Protein AF-A0AA89TY87-F1 (afdb_monomer)

Radius of gyration: 12.97 Å; Cα contacts (8 Å, |Δi|>4): 23; chains: 1; bounding box: 41×16×30 Å

Foldseek 3Di:
DVVVVVVVVVVLQVVLVVQCVPPVVPPDGSVVSVVSVCVVVVVVVPDD

Structure (mmCIF, N/CA/C/O backbone):
data_AF-A0AA89TY87-F1
#
_entry.id   AF-A0AA89TY87-F1
#
loop_
_atom_site.group_PDB
_atom_site.id
_atom_site.type_symbol
_atom_site.label_atom_id
_atom_site.label_alt_id
_atom_site.label_comp_id
_atom_site.label_asym_id
_atom_site.label_entity_id
_atom_site.label_seq_id
_atom_site.pdbx_PDB_ins_code
_atom_site.Cartn_x
_atom_site.Cartn_y
_atom_site.Cartn_z
_atom_site.occupancy
_atom_site.B_iso_or_equiv
_atom_site.auth_seq_id
_atom_site.auth_comp_id
_atom_site.auth_asym_id
_atom_site.auth_atom_id
_atom_site.pdbx_PDB_model_num
ATOM 1 N N . MET A 1 1 ? 10.748 -5.953 -21.042 1.00 67.62 1 MET A N 1
ATOM 2 C CA . MET A 1 1 ? 10.263 -4.820 -20.221 1.00 67.62 1 MET A CA 1
ATOM 3 C C . MET A 1 1 ? 10.319 -5.152 -18.722 1.00 67.62 1 MET A C 1
ATOM 5 O O . MET A 1 1 ? 9.303 -5.095 -18.049 1.00 67.62 1 MET A O 1
ATOM 9 N N . ARG A 1 2 ? 11.487 -5.527 -18.176 1.00 87.62 2 ARG A N 1
ATOM 10 C CA . ARG A 1 2 ? 11.615 -5.890 -16.748 1.00 87.62 2 ARG A CA 1
ATOM 11 C C . ARG A 1 2 ? 11.822 -4.661 -15.856 1.00 87.62 2 ARG A C 1
ATOM 13 O O . ARG A 1 2 ? 11.146 -4.515 -14.849 1.00 87.62 2 ARG A O 1
ATOM 20 N N . LEU A 1 3 ? 12.658 -3.731 -16.320 1.00 92.44 3 LEU A N 1
ATOM 21 C CA . LEU A 1 3 ? 12.964 -2.477 -15.628 1.00 92.44 3 LEU A CA 1
ATOM 22 C C . LEU A 1 3 ? 11.719 -1.614 -15.376 1.00 92.44 3 LEU A C 1
ATOM 24 O O . LEU A 1 3 ? 11.525 -1.114 -14.278 1.00 92.44 3 LEU A O 1
ATOM 28 N N . ALA A 1 4 ? 10.846 -1.475 -16.377 1.00 94.75 4 ALA A N 1
ATOM 29 C CA . ALA A 1 4 ? 9.604 -0.718 -16.224 1.00 94.75 4 ALA A CA 1
ATOM 30 C C . ALA A 1 4 ? 8.679 -1.324 -15.151 1.00 94.75 4 ALA A C 1
ATOM 32 O O . ALA A 1 4 ? 8.042 -0.585 -14.407 1.00 94.75 4 ALA A O 1
ATOM 33 N N . GLY A 1 5 ? 8.639 -2.657 -15.042 1.00 95.75 5 GLY A N 1
ATOM 34 C CA . GLY A 1 5 ? 7.863 -3.349 -14.012 1.00 95.75 5 GLY A CA 1
ATOM 35 C C . GLY A 1 5 ? 8.434 -3.146 -12.609 1.00 95.75 5 GLY A C 1
ATOM 36 O O . GLY A 1 5 ? 7.683 -2.882 -11.677 1.00 95.75 5 GLY A O 1
ATOM 37 N N . GLU A 1 6 ? 9.758 -3.204 -12.463 1.00 97.44 6 GLU A N 1
ATOM 38 C CA . GLU A 1 6 ? 10.435 -2.960 -11.183 1.00 97.44 6 GLU A CA 1
ATOM 39 C C . GLU A 1 6 ? 10.273 -1.500 -10.723 1.00 97.44 6 GLU A C 1
ATOM 41 O O . GLU A 1 6 ? 9.978 -1.254 -9.554 1.00 97.44 6 GLU A O 1
ATOM 46 N N . LEU A 1 7 ? 10.363 -0.535 -11.648 1.00 97.94 7 LEU A N 1
ATOM 47 C CA . LEU A 1 7 ? 10.100 0.881 -11.364 1.00 97.94 7 LEU A CA 1
ATOM 48 C C . LEU A 1 7 ? 8.656 1.119 -10.917 1.00 97.94 7 LEU A C 1
ATOM 50 O O . LEU A 1 7 ? 8.424 1.814 -9.929 1.00 97.94 7 LEU A O 1
ATOM 54 N N . LEU A 1 8 ? 7.686 0.522 -11.614 1.00 96.81 8 LEU A N 1
ATOM 55 C CA . LEU A 1 8 ? 6.278 0.644 -11.245 1.00 96.81 8 LEU A CA 1
ATOM 56 C C . LEU A 1 8 ? 6.001 0.023 -9.871 1.00 96.81 8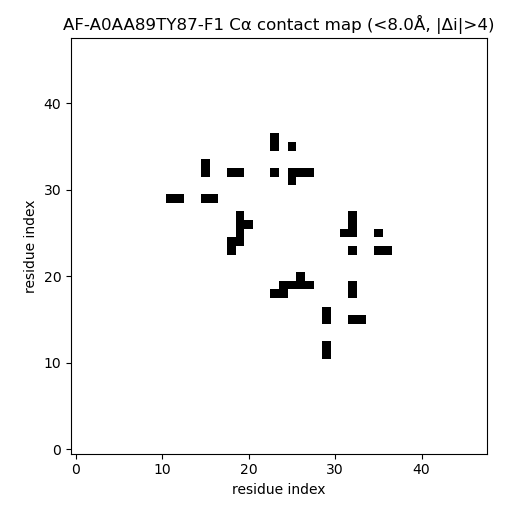 LEU A C 1
ATOM 58 O O . LEU A 1 8 ? 5.293 0.618 -9.064 1.00 96.81 8 LEU A O 1
ATOM 62 N N . ALA A 1 9 ? 6.581 -1.144 -9.582 1.00 96.19 9 ALA A N 1
ATOM 63 C CA . ALA A 1 9 ? 6.440 -1.786 -8.280 1.00 96.19 9 ALA A CA 1
ATOM 64 C C . ALA A 1 9 ? 7.000 -0.911 -7.144 1.00 96.19 9 ALA A C 1
ATOM 66 O O . ALA A 1 9 ? 6.366 -0.795 -6.095 1.00 96.19 9 ALA A O 1
ATOM 67 N N . GLY A 1 10 ? 8.146 -0.256 -7.367 1.00 97.38 10 GLY A N 1
ATOM 68 C CA . GLY A 1 10 ? 8.707 0.720 -6.430 1.00 97.38 10 GLY A CA 1
ATOM 69 C C . GLY A 1 10 ? 7.772 1.909 -6.204 1.00 97.38 10 GLY A C 1
ATOM 70 O O . GLY A 1 10 ? 7.399 2.192 -5.069 1.00 97.38 10 GLY A O 1
ATOM 71 N N . ALA A 1 11 ? 7.303 2.534 -7.285 1.00 98.06 11 ALA A N 1
ATOM 72 C CA . ALA A 1 11 ? 6.398 3.679 -7.207 1.00 98.06 11 ALA A CA 1
ATOM 73 C C . ALA A 1 11 ? 5.079 3.352 -6.480 1.00 98.06 11 ALA A C 1
ATOM 75 O O . ALA A 1 11 ? 4.599 4.155 -5.682 1.00 98.06 11 ALA A O 1
ATOM 76 N N . LEU A 1 12 ? 4.502 2.167 -6.710 1.00 97.75 12 LEU A N 1
ATOM 77 C CA . LEU A 1 12 ? 3.291 1.722 -6.010 1.00 97.75 12 LEU A CA 1
ATOM 78 C C . LEU A 1 12 ? 3.534 1.508 -4.51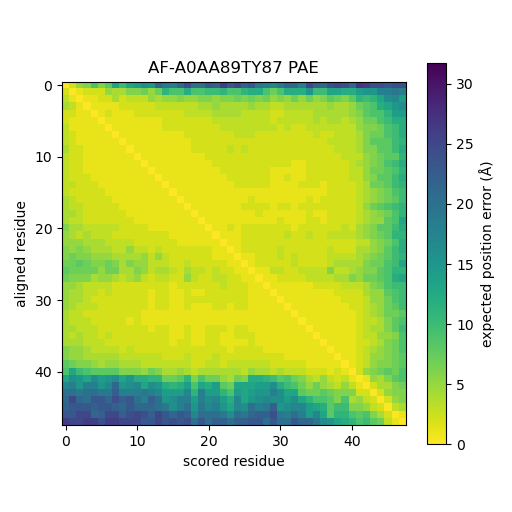3 1.00 97.75 12 LEU A C 1
ATOM 80 O O . LEU A 1 12 ? 2.662 1.818 -3.702 1.00 97.75 12 LEU A O 1
ATOM 84 N N . LYS A 1 13 ? 4.715 1.011 -4.134 1.00 97.81 13 LYS A N 1
ATOM 85 C CA . LYS A 1 13 ? 5.094 0.857 -2.726 1.00 97.81 13 LYS A CA 1
ATOM 86 C C . LYS A 1 13 ? 5.234 2.213 -2.033 1.00 97.81 13 LYS A C 1
ATOM 88 O O . LYS A 1 13 ? 4.694 2.386 -0.942 1.00 97.81 13 LYS A O 1
ATOM 93 N N . ASP A 1 14 ? 5.907 3.166 -2.672 1.00 97.88 14 ASP A N 1
ATOM 94 C CA . ASP A 1 14 ? 6.066 4.521 -2.135 1.00 97.88 14 ASP A CA 1
ATOM 95 C C . ASP A 1 14 ? 4.712 5.225 -2.011 1.00 97.88 14 ASP A C 1
ATOM 97 O O . ASP A 1 14 ? 4.420 5.873 -1.005 1.00 97.88 14 ASP A O 1
ATOM 101 N N . PHE A 1 15 ? 3.841 5.038 -3.003 1.00 96.94 15 PHE A N 1
ATOM 102 C CA . PHE A 1 15 ? 2.496 5.592 -2.970 1.00 96.94 15 PHE A CA 1
ATOM 103 C C . PHE A 1 15 ? 1.651 5.011 -1.829 1.00 96.94 15 PHE A C 1
ATOM 105 O O . PHE A 1 15 ? 1.018 5.773 -1.097 1.00 96.94 15 PHE A O 1
ATOM 112 N N . ALA A 1 16 ? 1.687 3.692 -1.617 1.00 97.31 16 ALA A N 1
ATOM 113 C CA . ALA A 1 16 ? 1.005 3.068 -0.487 1.00 97.31 16 ALA A CA 1
ATOM 114 C C . ALA A 1 16 ? 1.519 3.603 0.859 1.00 97.31 16 ALA A C 1
ATOM 116 O O . ALA A 1 16 ? 0.721 3.913 1.738 1.00 97.31 16 ALA A O 1
ATOM 117 N N . ALA A 1 17 ? 2.832 3.803 1.010 1.00 97.44 17 ALA A N 1
ATOM 118 C CA . ALA A 1 17 ? 3.388 4.382 2.232 1.00 97.44 17 ALA A CA 1
ATOM 119 C C . ALA A 1 17 ? 2.859 5.804 2.500 1.00 97.44 17 ALA A C 1
ATOM 121 O O . ALA A 1 17 ? 2.539 6.143 3.637 1.00 97.44 17 ALA A O 1
ATOM 122 N N . ILE A 1 18 ? 2.725 6.630 1.457 1.00 97.44 18 ILE A N 1
ATOM 123 C CA . ILE A 1 18 ? 2.166 7.987 1.567 1.00 97.44 18 ILE A CA 1
ATOM 124 C C . ILE A 1 18 ? 0.682 7.948 1.944 1.00 97.44 18 ILE A C 1
ATOM 126 O O . ILE A 1 18 ? 0.262 8.728 2.801 1.00 97.44 18 ILE A O 1
ATOM 130 N N . LEU A 1 19 ? -0.104 7.068 1.314 1.00 95.50 19 LEU A N 1
ATOM 131 C CA . LEU A 1 19 ? -1.525 6.901 1.629 1.00 95.50 19 LEU A CA 1
ATOM 132 C C . LEU A 1 19 ? -1.724 6.481 3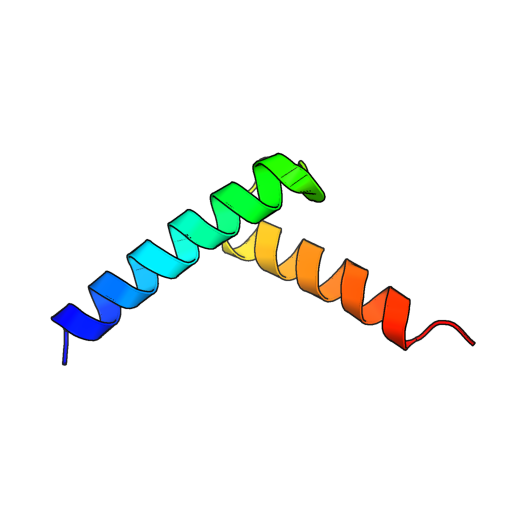.082 1.00 95.50 19 LEU A C 1
ATOM 134 O O . LEU A 1 19 ? -2.555 7.054 3.789 1.00 95.50 19 LEU A O 1
ATOM 138 N N . ASP A 1 20 ? -0.928 5.515 3.529 1.00 96.19 20 ASP A N 1
ATOM 139 C CA . ASP A 1 20 ? -1.016 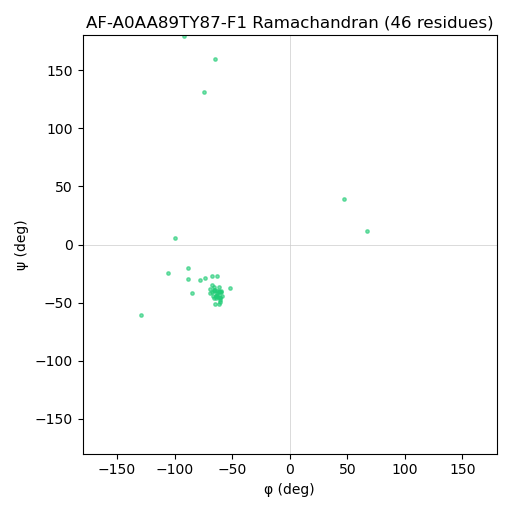4.994 4.880 1.00 96.19 20 ASP A CA 1
ATOM 140 C C . ASP A 1 20 ? -0.655 6.061 5.914 1.00 96.19 20 ASP A C 1
ATOM 142 O O . ASP A 1 20 ? -1.443 6.359 6.802 1.00 96.19 20 ASP A O 1
ATOM 146 N N . GLN A 1 21 ? 0.488 6.725 5.751 1.00 96.19 21 GLN A N 1
ATOM 147 C CA . GLN A 1 21 ? 0.975 7.689 6.740 1.00 96.19 21 GLN A CA 1
ATOM 148 C C . GLN A 1 21 ? 0.117 8.947 6.863 1.00 96.19 21 GLN A C 1
ATOM 150 O O . GLN A 1 21 ? 0.171 9.615 7.890 1.00 96.19 21 GLN A O 1
ATOM 155 N N . ARG A 1 22 ? -0.587 9.342 5.799 1.00 95.31 22 ARG A N 1
ATOM 156 C CA . ARG A 1 22 ? -1.276 10.643 5.757 1.00 95.31 22 ARG A CA 1
ATOM 157 C C . ARG A 1 22 ? -2.780 10.530 5.898 1.00 95.31 22 ARG A C 1
ATOM 159 O O . ARG A 1 22 ? -3.407 11.502 6.309 1.00 95.31 22 ARG A O 1
ATOM 166 N N . PHE A 1 23 ? -3.353 9.384 5.544 1.00 92.00 23 PHE A N 1
ATOM 167 C CA . PHE A 1 23 ? -4.799 9.230 5.460 1.00 92.00 23 PHE A CA 1
ATOM 168 C C . PHE A 1 23 ? -5.262 8.002 6.235 1.00 92.00 23 PHE A C 1
ATOM 170 O O . PHE A 1 23 ? -6.012 8.143 7.199 1.00 92.00 23 PHE A O 1
ATOM 177 N N . LEU A 1 24 ? -4.795 6.812 5.852 1.00 91.50 24 LEU A N 1
ATOM 178 C CA . LEU A 1 24 ? -5.443 5.563 6.263 1.00 91.50 24 LEU A CA 1
ATOM 179 C C . LEU A 1 24 ? -4.938 5.005 7.601 1.00 91.50 24 LEU A C 1
ATOM 181 O O . LEU A 1 24 ? -5.712 4.373 8.312 1.00 91.50 24 LEU A O 1
ATOM 185 N N . HIS A 1 25 ? -3.677 5.259 7.955 1.00 93.94 25 HIS A N 1
ATOM 186 C CA . HIS A 1 25 ? -3.022 4.843 9.202 1.00 93.94 25 HIS A CA 1
ATOM 187 C C . HIS A 1 25 ? -3.241 3.358 9.564 1.00 93.94 25 HIS A C 1
ATOM 189 O O . HIS A 1 25 ? -3.440 3.010 10.727 1.00 93.94 25 HIS A O 1
ATOM 195 N N . THR A 1 26 ? -3.212 2.475 8.566 1.00 91.25 26 THR A N 1
ATOM 196 C CA . THR A 1 26 ? -3.403 1.023 8.707 1.00 91.25 26 THR A CA 1
ATOM 197 C C . THR A 1 26 ? -2.161 0.310 9.237 1.00 91.25 26 THR A C 1
ATOM 199 O O . THR A 1 26 ? -2.297 -0.720 9.894 1.00 91.25 26 THR A O 1
ATOM 202 N N . GLY A 1 27 ? -0.953 0.817 8.947 1.00 92.06 27 GLY A N 1
ATOM 203 C CA . GLY A 1 27 ? 0.310 0.149 9.280 1.00 92.06 27 GLY A CA 1
ATOM 204 C C . GLY A 1 27 ? 0.559 -1.154 8.506 1.00 92.06 27 GLY A C 1
ATOM 205 O O . GLY A 1 27 ? 1.446 -1.923 8.880 1.00 92.06 27 GLY A O 1
ATOM 206 N N . GLY A 1 28 ? -0.236 -1.422 7.465 1.00 91.94 28 GLY A N 1
ATOM 207 C CA . GLY A 1 28 ? -0.230 -2.669 6.705 1.00 91.94 28 GLY A CA 1
ATOM 208 C C . GLY A 1 28 ? 0.699 -2.671 5.489 1.00 91.94 28 GLY A C 1
ATOM 209 O O . GLY A 1 28 ? 1.377 -1.702 5.146 1.00 91.94 28 GLY A O 1
ATOM 210 N N . THR A 1 29 ? 0.721 -3.802 4.796 1.00 96.38 29 THR A N 1
ATOM 211 C CA . THR A 1 29 ? 1.372 -3.967 3.494 1.00 96.38 29 THR A CA 1
ATOM 212 C C . THR A 1 29 ? 0.694 -3.112 2.413 1.00 96.38 29 THR A C 1
ATOM 214 O O . THR A 1 29 ? -0.482 -2.771 2.543 1.00 96.38 29 THR A O 1
ATOM 217 N N . PRO A 1 30 ? 1.369 -2.810 1.283 1.00 95.62 30 PRO A N 1
ATOM 218 C CA . PRO A 1 30 ? 0.763 -2.038 0.196 1.00 95.62 30 PRO A CA 1
ATOM 219 C C . PRO A 1 30 ? -0.588 -2.580 -0.289 1.00 95.62 30 PRO A C 1
ATOM 221 O O . PRO A 1 30 ? -1.492 -1.806 -0.585 1.00 95.62 30 PRO A O 1
ATOM 224 N N . THR A 1 31 ? -0.748 -3.905 -0.331 1.00 95.94 31 THR A N 1
ATOM 225 C CA . THR A 1 31 ? -2.012 -4.553 -0.707 1.00 95.94 31 THR A CA 1
ATOM 226 C C . THR A 1 31 ? -3.135 -4.224 0.276 1.00 95.94 31 THR A C 1
ATOM 228 O O . THR A 1 31 ? -4.243 -3.910 -0.151 1.00 95.94 31 THR A O 1
ATOM 231 N N . GLU A 1 32 ? -2.854 -4.262 1.579 1.00 96.06 32 GLU A N 1
ATOM 232 C CA . GLU A 1 32 ? -3.828 -3.940 2.629 1.00 96.06 32 GLU A CA 1
ATOM 233 C C . GLU A 1 32 ? -4.195 -2.452 2.607 1.00 96.06 32 GLU A C 1
ATOM 235 O O . GLU A 1 32 ? -5.374 -2.112 2.686 1.00 96.06 32 GLU A O 1
ATOM 240 N N . VAL A 1 33 ? -3.211 -1.572 2.393 1.00 96.88 33 VAL A N 1
ATOM 241 C CA . VAL A 1 33 ? -3.434 -0.126 2.239 1.00 96.88 33 VAL A CA 1
ATOM 242 C C . VAL A 1 33 ? -4.332 0.165 1.033 1.00 96.88 33 VAL A C 1
ATOM 244 O O . VAL A 1 33 ? -5.286 0.933 1.145 1.00 96.88 33 VAL A O 1
ATOM 247 N N . PHE A 1 34 ? -4.074 -0.456 -0.124 1.00 95.69 34 PHE A N 1
ATOM 248 C CA . PHE A 1 34 ? -4.909 -0.255 -1.312 1.00 95.69 34 PHE A CA 1
ATOM 249 C C . PHE A 1 34 ? -6.317 -0.836 -1.158 1.00 95.69 34 PHE A C 1
ATOM 251 O O . PHE A 1 34 ? -7.267 -0.236 -1.660 1.00 95.69 34 PHE A O 1
ATOM 258 N N . ALA A 1 35 ? -6.474 -1.959 -0.454 1.00 94.94 35 ALA A N 1
ATOM 259 C CA .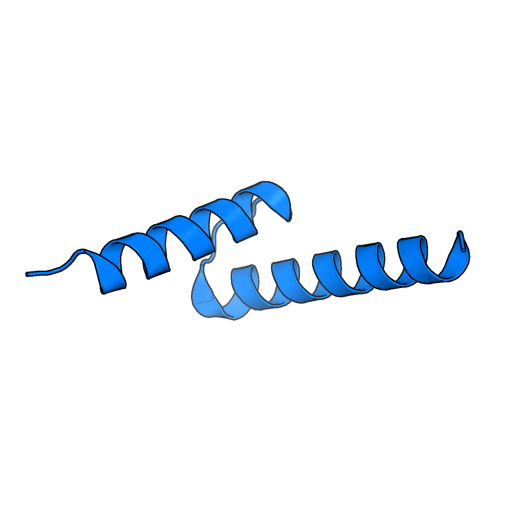 ALA A 1 35 ? -7.791 -2.498 -0.129 1.00 94.94 35 ALA A CA 1
ATOM 260 C C . ALA A 1 35 ? -8.575 -1.537 0.780 1.00 94.94 35 ALA A C 1
ATOM 262 O O . ALA A 1 35 ? -9.716 -1.203 0.472 1.00 94.94 35 ALA A O 1
ATOM 263 N N . ALA A 1 36 ? -7.940 -1.011 1.832 1.00 94.00 36 ALA A N 1
ATOM 264 C CA . ALA A 1 36 ? -8.549 -0.019 2.717 1.00 94.00 36 ALA A CA 1
ATOM 265 C C . ALA A 1 36 ? -8.934 1.269 1.967 1.00 94.00 36 ALA A C 1
ATOM 267 O O . ALA A 1 36 ? -10.026 1.800 2.170 1.00 94.00 36 ALA A O 1
ATOM 268 N N . TYR A 1 37 ? -8.074 1.735 1.056 1.00 92.12 37 TYR A N 1
ATOM 269 C CA . TYR A 1 37 ? -8.359 2.876 0.184 1.00 92.12 37 TYR A CA 1
ATOM 270 C C . TYR A 1 37 ? -9.587 2.635 -0.709 1.00 92.12 37 TYR A C 1
ATOM 272 O O . TYR A 1 37 ? -10.472 3.486 -0.810 1.00 92.12 37 TYR A O 1
ATOM 280 N N . ALA A 1 38 ? -9.654 1.467 -1.355 1.00 92.56 38 ALA A N 1
ATOM 281 C CA . ALA A 1 38 ? -10.762 1.102 -2.229 1.00 92.56 38 ALA A CA 1
ATOM 282 C C . ALA A 1 38 ? -12.081 0.954 -1.460 1.00 92.56 38 ALA A C 1
ATOM 284 O O . ALA A 1 38 ? -13.115 1.398 -1.954 1.00 92.56 38 ALA A O 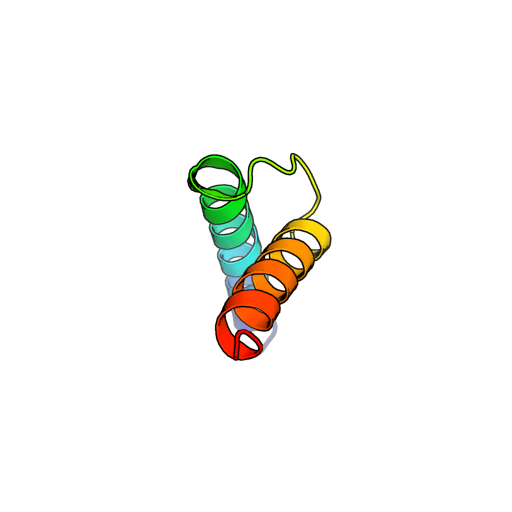1
ATOM 285 N N . ASP A 1 39 ? -12.047 0.387 -0.254 1.00 91.62 39 ASP A N 1
ATOM 286 C CA . ASP A 1 39 ? -13.218 0.263 0.615 1.00 91.62 39 ASP A CA 1
ATOM 287 C C . ASP A 1 39 ? -13.757 1.631 1.046 1.00 91.62 39 ASP A C 1
ATOM 289 O O . ASP A 1 39 ? -14.967 1.860 0.998 1.00 91.62 39 ASP A O 1
ATOM 293 N N . ASP A 1 40 ? -12.875 2.554 1.436 1.00 87.12 40 ASP A N 1
ATOM 294 C CA . ASP A 1 40 ? -13.254 3.915 1.825 1.00 87.12 40 ASP A CA 1
ATOM 295 C C . ASP A 1 40 ? -13.946 4.654 0.666 1.00 87.12 40 ASP A C 1
ATOM 297 O O . ASP A 1 40 ? -15.067 5.150 0.796 1.00 87.12 40 ASP A O 1
ATOM 301 N N . HIS A 1 41 ? -13.343 4.618 -0.525 1.00 84.88 41 HIS A N 1
ATOM 302 C CA . HIS A 1 41 ? -13.898 5.266 -1.718 1.00 84.88 41 HIS A CA 1
ATOM 303 C C . HIS A 1 41 ? -15.109 4.530 -2.312 1.00 84.88 41 HIS A C 1
ATOM 305 O O . HIS A 1 41 ? -15.992 5.156 -2.906 1.00 84.88 41 HIS A O 1
ATOM 311 N N . GLY A 1 42 ? -15.187 3.209 -2.147 1.00 78.19 42 GLY A N 1
ATOM 312 C CA . GLY A 1 42 ? -16.352 2.404 -2.505 1.00 78.19 42 GLY A CA 1
ATOM 313 C C . GLY A 1 42 ? -17.569 2.774 -1.659 1.00 78.19 42 GLY A C 1
ATOM 314 O O . GLY A 1 42 ? -18.670 2.907 -2.194 1.00 78.19 42 GLY A O 1
ATOM 315 N N . ARG A 1 43 ? -17.366 3.044 -0.363 1.00 65.75 43 ARG A N 1
ATOM 316 C CA . ARG A 1 43 ? -18.419 3.539 0.536 1.00 65.75 43 ARG A CA 1
ATOM 317 C C . ARG A 1 43 ? -18.841 4.970 0.215 1.00 65.75 43 ARG A C 1
ATOM 319 O O . ARG A 1 43 ? -20.037 5.239 0.233 1.00 65.75 43 ARG A O 1
ATOM 326 N N . SER A 1 44 ? -17.917 5.860 -0.163 1.00 63.00 44 SER A N 1
ATOM 327 C CA . SER A 1 44 ? -18.277 7.220 -0.609 1.00 63.00 44 SER A CA 1
ATOM 328 C C . SER A 1 44 ? -19.134 7.240 -1.882 1.00 63.00 44 SER A C 1
ATOM 330 O O . SER A 1 44 ? -19.900 8.175 -2.085 1.00 63.00 44 SER A O 1
ATOM 332 N N . ARG A 1 45 ? -19.022 6.224 -2.749 1.00 63.53 45 ARG A N 1
ATOM 333 C CA . ARG A 1 45 ? -19.810 6.114 -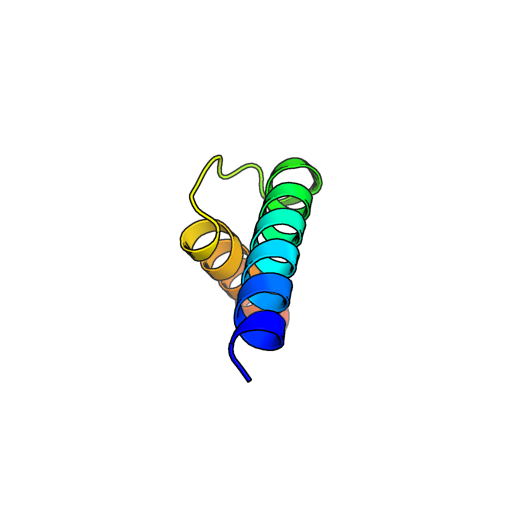3.993 1.00 63.53 45 ARG A CA 1
ATOM 334 C C . ARG A 1 45 ? -21.154 5.407 -3.823 1.00 63.53 45 ARG A C 1
ATOM 336 O O . ARG A 1 45 ? -22.014 5.556 -4.683 1.00 63.53 45 ARG A O 1
ATOM 343 N N . ALA A 1 46 ? -21.312 4.625 -2.759 1.00 61.06 46 ALA A N 1
ATOM 344 C CA . ALA A 1 46 ? -22.522 3.858 -2.464 1.00 61.06 46 ALA A CA 1
ATOM 345 C C . ALA A 1 46 ? -23.438 4.538 -1.427 1.00 61.06 46 ALA A C 1
ATOM 347 O O . ALA A 1 46 ? -24.425 3.939 -1.000 1.00 61.06 46 ALA A O 1
ATOM 348 N N . GLN A 1 47 ? -23.116 5.760 -0.999 1.00 49.44 47 GLN A N 1
ATOM 349 C CA . GLN A 1 47 ? -23.962 6.525 -0.088 1.00 49.44 47 GLN A CA 1
ATOM 350 C C . GLN A 1 47 ? -25.197 7.065 -0.853 1.00 49.44 47 GLN A C 1
ATOM 352 O O . GLN A 1 47 ? -25.012 7.567 -1.964 1.00 49.44 47 GLN A O 1
ATOM 357 N N . PRO A 1 48 ? -26.431 6.898 -0.326 1.00 58.75 48 PRO A N 1
ATOM 358 C CA . PRO A 1 48 ? -27.683 7.282 -0.994 1.00 58.75 48 PRO A CA 1
ATOM 359 C C 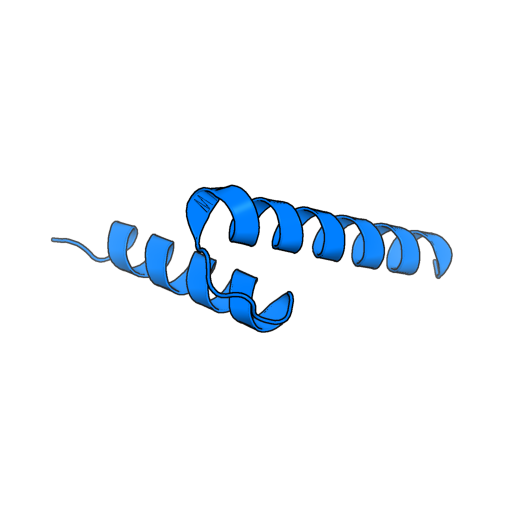. PRO A 1 48 ? -27.855 8.792 -1.191 1.00 58.75 48 PRO A C 1
ATOM 361 O O . PRO A 1 48 ? -27.274 9.568 -0.397 1.00 58.75 48 PRO A O 1
#

Secondary structure (DSSP, 8-state):
-HHHHHHHHHHHHHHHHHHIIIII-----HHHHHHHHHHHHHHHHS--

pLDDT: mean 89.46, std 12.39, range [49.44, 98.06]

Organism: St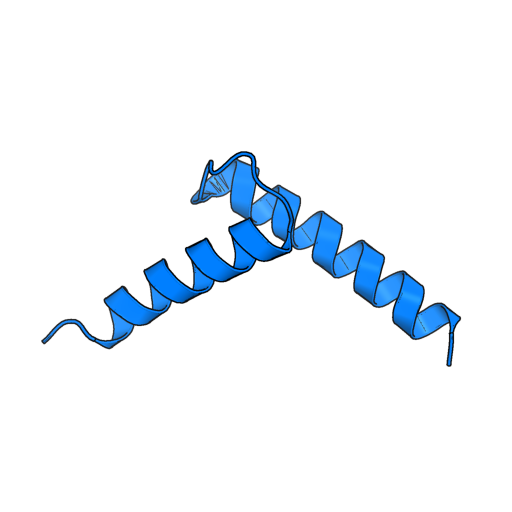reptomyces collinus (NCBI:txid42684)

Sequence (48 aa):
MRLAGELLAGALKDFAAILDQRFLHTGGTPTEVFAAYADDHGRSRAQP

Solvent-accessible surface area (backbone atoms only — not comparable to full-atom values): 2844 Å² total; per-residue (Å²): 123,64,67,65,51,54,51,50,54,50,52,52,47,56,48,29,52,52,45,24,76,74,73,67,68,70,87,62,54,51,68,54,40,51,49,53,51,50,52,55,55,50,51,68,71,68,59,132

Mean predicted aligned error: 4.99 Å